Protein AF-A0A4S0IIZ8-F1 (afdb_monomer_lite)

Structure (mmCIF, N/CA/C/O backbone):
data_AF-A0A4S0IIZ8-F1
#
_entry.id   AF-A0A4S0IIZ8-F1
#
loop_
_atom_site.group_PDB
_atom_site.id
_atom_site.type_symbol
_atom_site.label_atom_id
_atom_site.label_alt_id
_atom_site.label_comp_id
_atom_site.label_asym_id
_atom_site.label_entity_id
_atom_site.label_seq_id
_atom_site.pdbx_PDB_ins_code
_atom_site.Cartn_x
_atom_site.Cartn_y
_atom_site.Cartn_z
_atom_site.occupancy
_atom_site.B_iso_or_equiv
_atom_site.auth_seq_id
_atom_site.auth_comp_id
_atom_site.auth_asym_id
_atom_site.auth_atom_id
_atom_site.pdbx_PDB_model_num
ATOM 1 N N . ALA A 1 1 ? 20.386 -19.556 -13.595 1.00 71.75 1 ALA A N 1
ATOM 2 C CA . ALA A 1 1 ? 21.368 -18.455 -13.506 1.00 71.75 1 ALA A CA 1
ATOM 3 C C . ALA A 1 1 ? 21.359 -17.930 -12.073 1.00 71.75 1 ALA A C 1
ATOM 5 O O . ALA A 1 1 ? 20.300 -18.039 -11.462 1.00 71.75 1 ALA A O 1
ATOM 6 N N . PRO A 1 2 ? 22.485 -17.436 -11.529 1.00 82.44 2 PRO A N 1
ATOM 7 C CA . PRO A 1 2 ? 22.504 -16.820 -10.199 1.00 82.44 2 PRO A CA 1
ATOM 8 C C . PRO A 1 2 ? 21.533 -15.628 -10.147 1.00 82.44 2 PRO A C 1
ATOM 10 O O . PRO A 1 2 ? 21.427 -14.881 -11.123 1.00 82.44 2 PRO A O 1
ATOM 13 N N . GLY A 1 3 ? 20.780 -15.503 -9.054 1.00 85.50 3 GLY A N 1
ATOM 14 C CA . GLY A 1 3 ? 19.719 -14.506 -8.885 1.00 85.50 3 GLY A CA 1
ATOM 15 C C . GLY A 1 3 ? 20.209 -13.178 -8.300 1.00 85.50 3 GLY A C 1
ATOM 16 O O . GLY A 1 3 ? 21.405 -12.971 -8.088 1.00 85.50 3 GLY A O 1
ATOM 17 N N . VAL A 1 4 ? 19.276 -12.267 -7.989 1.00 89.12 4 VAL A N 1
ATOM 18 C CA . VAL A 1 4 ? 19.593 -10.987 -7.317 1.00 89.12 4 VAL A CA 1
ATOM 19 C C . VAL A 1 4 ? 20.298 -11.233 -5.980 1.00 89.12 4 VAL A C 1
ATOM 21 O O . VAL A 1 4 ? 21.278 -10.558 -5.683 1.00 89.12 4 VAL A O 1
ATOM 24 N N . ALA A 1 5 ? 19.855 -12.240 -5.220 1.00 89.75 5 ALA A N 1
ATOM 25 C CA . ALA A 1 5 ? 20.460 -12.614 -3.941 1.00 89.75 5 ALA A CA 1
ATOM 26 C C . ALA A 1 5 ? 21.934 -13.042 -4.073 1.00 89.75 5 ALA A C 1
ATOM 28 O O . ALA A 1 5 ? 22.738 -12.735 -3.200 1.00 89.75 5 ALA A O 1
ATOM 29 N N . ASP A 1 6 ? 22.299 -13.697 -5.180 1.00 94.75 6 ASP A N 1
ATOM 30 C CA . ASP A 1 6 ? 23.669 -14.166 -5.424 1.00 94.75 6 ASP A C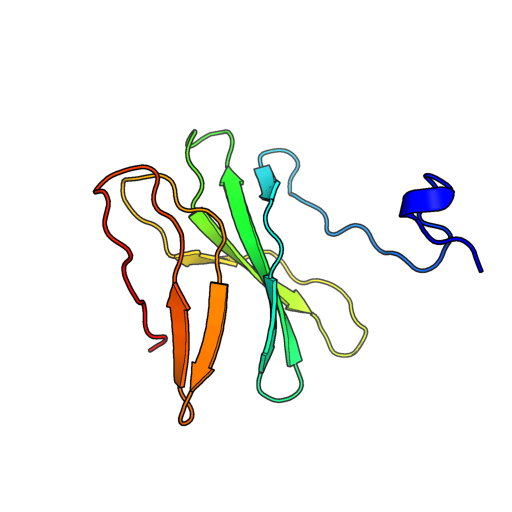A 1
ATOM 31 C C . ASP A 1 6 ? 24.572 -13.067 -6.001 1.00 94.75 6 ASP A C 1
ATOM 33 O O . ASP A 1 6 ? 25.785 -13.068 -5.801 1.00 94.75 6 ASP A O 1
ATOM 37 N N . THR A 1 7 ? 23.996 -12.148 -6.782 1.00 92.75 7 THR A N 1
ATOM 38 C CA . THR A 1 7 ? 24.761 -11.201 -7.611 1.00 92.75 7 THR A CA 1
ATOM 39 C C . THR A 1 7 ? 24.757 -9.769 -7.089 1.00 92.75 7 THR A C 1
ATOM 41 O O . THR A 1 7 ? 25.585 -8.971 -7.529 1.00 92.75 7 THR A O 1
ATOM 44 N N . GLY A 1 8 ? 23.808 -9.410 -6.218 1.00 91.19 8 GLY A N 1
ATOM 45 C CA . GLY A 1 8 ? 23.559 -8.030 -5.794 1.00 91.19 8 GLY A CA 1
ATOM 46 C C . GLY A 1 8 ? 23.118 -7.102 -6.933 1.00 91.19 8 GLY A C 1
ATOM 47 O O . GLY A 1 8 ? 23.154 -5.883 -6.785 1.00 91.19 8 GLY A O 1
ATOM 48 N N . ARG A 1 9 ? 22.745 -7.651 -8.098 1.00 88.19 9 ARG A N 1
ATOM 49 C CA . ARG A 1 9 ? 22.364 -6.885 -9.290 1.00 88.19 9 ARG A CA 1
ATOM 50 C C . ARG A 1 9 ? 20.920 -7.188 -9.651 1.00 88.19 9 ARG A C 1
ATOM 52 O O . ARG A 1 9 ? 20.586 -8.332 -9.933 1.00 88.19 9 ARG A O 1
ATOM 59 N N . LEU A 1 10 ? 20.092 -6.147 -9.716 1.00 84.88 10 LEU A N 1
ATOM 60 C CA . LEU A 1 10 ? 18.703 -6.256 -10.177 1.00 84.88 10 LEU A CA 1
ATOM 61 C C . LEU A 1 10 ? 18.615 -6.687 -11.654 1.00 84.88 10 LEU A C 1
ATOM 63 O O . LEU A 1 10 ? 17.684 -7.386 -12.040 1.00 84.88 10 LEU A O 1
ATOM 67 N N . GLY A 1 11 ? 19.603 -6.317 -12.475 1.00 86.19 11 GLY A N 1
ATOM 68 C CA . GLY A 1 11 ? 19.561 -6.523 -13.925 1.00 86.19 11 GLY A CA 1
ATOM 69 C C . GLY A 1 11 ? 18.761 -5.425 -14.632 1.00 86.19 11 GLY A C 1
ATOM 70 O O . GLY A 1 11 ? 18.703 -4.293 -14.159 1.00 86.19 11 GLY A O 1
ATOM 71 N N . THR A 1 12 ? 18.173 -5.749 -15.782 1.00 84.19 12 THR A N 1
ATOM 72 C CA . THR A 1 12 ? 17.342 -4.840 -16.595 1.00 84.19 12 THR A CA 1
ATOM 73 C C . THR A 1 12 ? 15.881 -5.289 -16.590 1.00 84.19 12 THR A C 1
ATOM 75 O O . THR A 1 12 ? 15.610 -6.458 -16.333 1.00 84.19 12 THR A O 1
ATOM 78 N N . GLY A 1 13 ? 14.949 -4.400 -16.945 1.00 84.06 13 GLY A N 1
ATOM 79 C CA . GLY A 1 13 ? 13.517 -4.732 -17.034 1.00 84.06 13 GLY A CA 1
ATOM 80 C C . GLY A 1 13 ? 12.720 -4.482 -15.751 1.00 84.06 13 GLY A C 1
ATOM 81 O O . GLY A 1 13 ? 11.573 -4.903 -15.661 1.00 84.06 13 GLY A O 1
ATOM 82 N N . TRP A 1 14 ? 13.314 -3.789 -14.778 1.00 84.00 14 TRP A N 1
ATOM 83 C CA . TRP A 1 14 ? 12.629 -3.308 -13.581 1.00 84.00 14 TRP A CA 1
ATOM 84 C C . TRP A 1 14 ? 12.292 -1.828 -13.728 1.00 84.00 14 TRP A C 1
ATOM 86 O O . TRP A 1 14 ? 13.125 -1.047 -14.193 1.00 84.00 14 TRP A O 1
ATOM 96 N N . SER A 1 15 ? 11.099 -1.453 -13.280 1.00 81.88 15 SER A N 1
ATOM 97 C CA . SER A 1 15 ? 10.676 -0.062 -13.142 1.00 81.88 15 SER A CA 1
ATOM 98 C C . SER A 1 15 ? 10.657 0.305 -11.666 1.00 81.88 15 SER A C 1
ATOM 100 O O . SER A 1 15 ? 10.211 -0.483 -10.833 1.00 81.88 15 SER A O 1
ATOM 102 N N . VAL A 1 16 ? 11.142 1.501 -11.341 1.00 84.50 16 VAL A N 1
ATOM 103 C CA . VAL A 1 16 ? 11.000 2.057 -9.993 1.00 84.50 16 VAL A CA 1
ATOM 104 C C . VAL A 1 16 ? 9.566 2.547 -9.838 1.00 84.50 16 VAL A C 1
ATOM 106 O O . VAL A 1 16 ? 9.070 3.269 -10.702 1.00 84.50 16 VAL A O 1
ATOM 109 N N . LEU A 1 17 ? 8.912 2.156 -8.747 1.00 84.69 17 LEU A N 1
ATOM 110 C CA . LEU A 1 17 ? 7.675 2.786 -8.303 1.00 84.69 17 LEU A CA 1
ATOM 111 C C . LEU A 1 17 ? 8.054 4.107 -7.614 1.00 84.69 17 LEU A C 1
ATOM 113 O O . LEU A 1 17 ? 8.703 4.043 -6.570 1.00 84.69 17 LEU A O 1
ATOM 117 N N . PRO A 1 18 ? 7.738 5.279 -8.191 1.00 83.12 18 PRO A N 1
ATOM 118 C CA . PRO A 1 18 ? 8.120 6.543 -7.584 1.00 83.12 18 PRO A CA 1
ATOM 119 C C . PRO A 1 18 ? 7.270 6.823 -6.344 1.00 83.12 18 PRO A C 1
ATOM 121 O O . PRO A 1 18 ? 6.056 6.614 -6.355 1.00 83.12 18 PRO A O 1
ATOM 124 N N . ASP A 1 19 ? 7.903 7.347 -5.305 1.00 81.81 19 ASP A N 1
ATOM 125 C CA . ASP A 1 19 ? 7.242 8.110 -4.254 1.00 81.81 19 ASP A CA 1
ATOM 126 C C . ASP A 1 19 ? 7.371 9.618 -4.558 1.00 81.81 19 ASP A C 1
ATOM 128 O O . ASP A 1 19 ? 8.143 10.036 -5.427 1.00 81.81 19 ASP A O 1
ATOM 132 N N . LEU A 1 20 ? 6.594 10.458 -3.871 1.00 78.50 20 LEU A N 1
ATOM 133 C CA . LEU A 1 20 ? 6.636 11.916 -4.053 1.00 78.50 20 LEU A CA 1
ATOM 134 C C . LEU A 1 20 ? 7.883 12.578 -3.413 1.00 78.50 20 LEU A C 1
ATOM 136 O O . LEU A 1 20 ? 8.064 13.791 -3.527 1.00 78.50 20 LEU A O 1
ATOM 140 N N . GLY A 1 21 ? 8.781 11.798 -2.799 1.00 88.56 21 GLY A N 1
ATOM 141 C CA . GLY A 1 21 ? 9.999 12.241 -2.113 1.00 88.56 21 GLY A CA 1
ATOM 142 C C . GLY A 1 21 ? 9.788 12.594 -0.637 1.00 88.56 21 GLY A C 1
ATOM 143 O O . GLY A 1 21 ? 10.750 12.815 0.100 1.00 88.56 21 GLY A O 1
ATOM 144 N N . ASP A 1 22 ? 8.535 12.667 -0.200 1.00 93.50 22 ASP A N 1
ATOM 145 C CA . ASP A 1 22 ? 8.087 12.933 1.167 1.00 93.50 22 ASP A CA 1
ATOM 146 C C . ASP A 1 22 ? 7.475 11.694 1.843 1.00 93.50 22 ASP A C 1
ATOM 148 O O . ASP A 1 22 ? 6.922 11.790 2.945 1.00 93.50 22 ASP A O 1
ATOM 152 N N . HIS A 1 23 ? 7.586 10.534 1.193 1.00 94.75 23 HIS A N 1
ATOM 153 C CA . HIS A 1 23 ? 7.111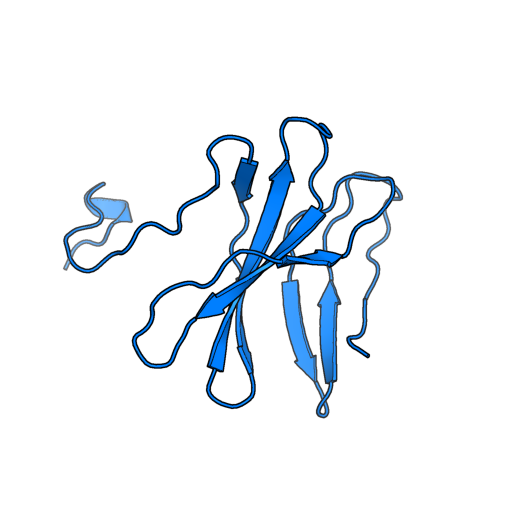 9.242 1.670 1.00 94.75 23 HIS A CA 1
ATOM 154 C C . HIS A 1 23 ? 8.232 8.197 1.564 1.00 94.75 23 HIS A C 1
ATOM 156 O O . HIS A 1 23 ? 9.206 8.371 0.838 1.00 94.75 23 HIS A O 1
ATOM 162 N N . PHE A 1 24 ? 8.073 7.060 2.237 1.00 93.81 24 PHE A N 1
ATOM 163 C CA . PHE A 1 24 ? 8.749 5.833 1.822 1.00 93.81 24 PHE A CA 1
ATOM 164 C C . PHE A 1 24 ? 7.761 4.670 1.806 1.00 93.81 24 PHE A C 1
ATOM 166 O O . PHE A 1 24 ? 6.822 4.633 2.603 1.00 93.81 24 PHE A O 1
ATOM 173 N N . TYR A 1 25 ? 7.995 3.714 0.904 1.00 96.19 25 TYR A N 1
ATOM 174 C CA . TYR A 1 25 ? 7.210 2.485 0.811 1.00 96.19 25 TYR A CA 1
ATOM 175 C C . TYR A 1 25 ? 7.984 1.289 1.349 1.00 96.19 25 TYR A C 1
ATOM 177 O O . TYR A 1 25 ? 9.167 1.110 1.051 1.00 96.19 25 TYR A O 1
ATOM 185 N N . ALA A 1 26 ? 7.287 0.450 2.104 1.00 96.31 26 ALA A N 1
ATOM 186 C CA . ALA A 1 26 ? 7.775 -0.824 2.606 1.00 96.31 26 ALA A CA 1
ATOM 187 C C . ALA A 1 26 ? 6.714 -1.920 2.416 1.00 96.31 26 ALA A C 1
ATOM 189 O O . ALA A 1 26 ? 5.592 -1.656 1.981 1.00 96.31 26 ALA A O 1
ATOM 190 N N . ASP A 1 27 ? 7.105 -3.163 2.696 1.00 96.69 27 ASP A N 1
ATOM 191 C CA . ASP A 1 27 ? 6.231 -4.339 2.704 1.00 96.69 27 ASP A CA 1
ATOM 192 C C . ASP A 1 27 ? 5.285 -4.448 1.490 1.00 96.69 27 ASP A C 1
ATOM 194 O O . ASP A 1 27 ? 4.062 -4.408 1.648 1.00 96.69 27 ASP A O 1
ATOM 198 N N . PRO A 1 28 ? 5.813 -4.573 0.256 1.00 96.06 28 PRO A N 1
ATOM 199 C CA . PRO A 1 28 ? 4.966 -4.662 -0.924 1.00 96.06 28 PRO A CA 1
ATOM 200 C C . PRO A 1 28 ? 4.203 -5.995 -0.975 1.00 96.06 28 PRO A C 1
ATOM 202 O O . PRO A 1 28 ? 4.803 -7.071 -0.978 1.00 96.06 28 PRO A O 1
ATOM 205 N N . PHE A 1 29 ? 2.879 -5.915 -1.122 1.00 97.62 29 PHE A N 1
ATOM 206 C CA . PHE A 1 29 ? 1.975 -7.043 -1.352 1.00 97.62 29 PHE A CA 1
ATOM 207 C C . PHE A 1 29 ? 1.310 -6.937 -2.731 1.00 97.62 29 PHE A C 1
ATOM 209 O O . PHE A 1 29 ? 0.339 -6.191 -2.898 1.00 97.62 29 PHE A O 1
ATOM 216 N N . PRO A 1 30 ? 1.805 -7.680 -3.738 1.00 96.06 30 PRO A N 1
ATOM 217 C CA . PRO A 1 30 ? 1.139 -7.797 -5.027 1.00 96.06 30 PRO A CA 1
ATOM 218 C C . PRO A 1 30 ? -0.235 -8.454 -4.880 1.00 96.06 30 PRO A C 1
ATOM 220 O O . PRO A 1 30 ? -0.382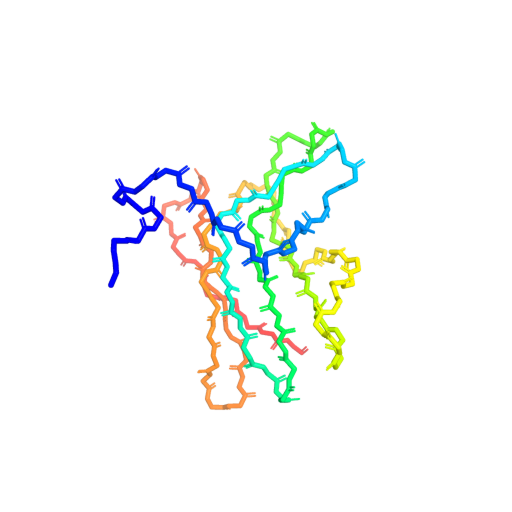 -9.470 -4.202 1.00 96.06 30 PRO A O 1
ATOM 223 N N . PHE A 1 31 ? -1.232 -7.903 -5.561 1.00 97.12 31 PHE A N 1
ATOM 224 C CA . PHE A 1 31 ? -2.600 -8.402 -5.548 1.00 97.12 31 PHE A CA 1
ATOM 225 C C . PHE A 1 31 ? -3.212 -8.296 -6.943 1.00 97.12 31 PHE A C 1
ATOM 227 O O . PHE A 1 31 ? -3.072 -7.279 -7.620 1.00 97.12 31 PHE A O 1
ATOM 234 N N . TRP A 1 32 ? -3.885 -9.354 -7.385 1.00 95.56 32 TRP A N 1
ATOM 235 C CA . TRP A 1 32 ? -4.587 -9.390 -8.666 1.00 95.56 32 TRP A CA 1
ATOM 236 C C . TRP A 1 32 ? -6.089 -9.391 -8.421 1.00 95.56 32 TRP A C 1
ATOM 238 O O . TRP A 1 32 ? -6.597 -10.230 -7.678 1.00 95.56 32 TRP A O 1
ATOM 248 N N . TRP A 1 33 ? -6.801 -8.466 -9.060 1.00 94.69 33 TRP A N 1
ATOM 249 C CA . TRP A 1 33 ? -8.247 -8.347 -8.921 1.00 94.69 33 TRP A CA 1
ATOM 250 C C . TRP A 1 33 ? -8.878 -7.887 -10.227 1.00 94.69 33 TRP A C 1
ATOM 252 O O . TRP A 1 33 ? -8.482 -6.859 -10.768 1.00 94.69 33 TRP A O 1
ATOM 262 N N . GLN A 1 34 ? -9.862 -8.645 -10.723 1.00 93.00 34 GLN A N 1
ATOM 263 C CA . GLN A 1 34 ? -10.577 -8.353 -11.976 1.00 93.00 34 GLN A CA 1
ATOM 264 C C . GLN A 1 34 ? -9.623 -8.057 -13.148 1.00 93.00 34 GLN A C 1
ATOM 266 O O . GLN A 1 34 ? -9.717 -7.015 -13.791 1.00 93.00 34 GLN A O 1
ATOM 271 N N . ASP A 1 35 ? -8.660 -8.958 -13.370 1.00 92.25 35 ASP A N 1
ATOM 272 C CA . ASP A 1 35 ? -7.635 -8.860 -14.421 1.00 92.25 35 ASP A CA 1
ATOM 273 C C . ASP A 1 35 ? -6.735 -7.617 -14.346 1.00 92.25 35 ASP A C 1
ATOM 275 O O . ASP A 1 35 ? -6.068 -7.250 -15.316 1.00 92.25 35 ASP A O 1
ATOM 279 N N . ARG A 1 36 ? -6.684 -6.974 -13.174 1.00 95.00 36 ARG A N 1
ATOM 280 C CA . ARG A 1 36 ? -5.865 -5.795 -12.926 1.00 95.00 36 ARG A CA 1
ATOM 281 C C . ARG A 1 36 ? -4.841 -6.044 -11.810 1.00 95.00 36 ARG A C 1
ATOM 283 O O . ARG A 1 36 ? -5.221 -6.532 -10.740 1.00 95.00 36 ARG A O 1
ATOM 290 N N . PRO A 1 37 ? -3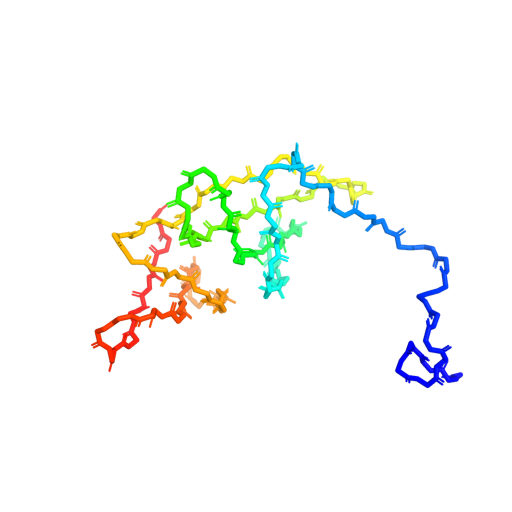.555 -5.704 -12.027 1.00 96.12 37 PRO A N 1
ATOM 291 C CA . PRO A 1 37 ? -2.545 -5.758 -10.984 1.00 96.12 37 PRO A CA 1
ATOM 292 C C . PRO A 1 37 ? -2.605 -4.543 -10.055 1.00 96.12 37 PRO A C 1
ATOM 294 O O . PRO A 1 37 ? -2.783 -3.399 -10.484 1.00 96.12 37 PRO A O 1
ATOM 297 N N . PHE A 1 38 ? -2.368 -4.817 -8.779 1.00 97.00 38 PHE A N 1
ATOM 298 C CA . PHE A 1 38 ? -2.214 -3.852 -7.702 1.00 97.00 38 PHE A CA 1
ATOM 299 C C . PHE A 1 38 ? -1.006 -4.233 -6.844 1.00 97.00 38 PHE A C 1
ATOM 301 O O . PHE A 1 38 ? -0.631 -5.404 -6.764 1.00 97.00 38 PHE A O 1
ATOM 308 N N . VAL A 1 39 ? -0.426 -3.254 -6.158 1.00 97.31 39 VAL A N 1
ATOM 309 C CA . VAL A 1 39 ? 0.520 -3.476 -5.062 1.00 97.31 39 VAL A CA 1
ATOM 310 C C . VAL A 1 39 ? 0.050 -2.659 -3.868 1.00 97.31 39 VAL A C 1
ATOM 312 O O . VAL A 1 39 ? -0.106 -1.444 -3.968 1.00 97.31 39 VAL A O 1
ATOM 315 N N . PHE A 1 40 ? -0.192 -3.330 -2.749 1.00 98.12 40 PHE A N 1
ATOM 316 C CA . PHE A 1 40 ? -0.399 -2.682 -1.459 1.00 98.12 40 PHE A CA 1
ATOM 317 C C . PHE A 1 40 ? 0.953 -2.473 -0.788 1.00 98.12 40 PHE A C 1
ATOM 319 O O . PHE A 1 40 ? 1.836 -3.316 -0.925 1.00 98.12 40 PHE A O 1
ATOM 326 N N . VAL A 1 41 ? 1.114 -1.359 -0.086 1.00 97.56 41 VAL A N 1
ATOM 327 C CA . VAL A 1 41 ? 2.359 -1.003 0.599 1.00 97.56 41 VAL A CA 1
ATOM 328 C C . VAL A 1 41 ? 2.061 -0.463 1.989 1.00 97.56 41 VAL A C 1
ATOM 330 O O . VAL A 1 41 ? 1.030 0.181 2.212 1.00 97.56 41 VAL A O 1
ATOM 333 N N . GLU A 1 42 ? 2.989 -0.704 2.907 1.00 97.75 42 GLU A N 1
ATOM 334 C CA . GLU A 1 42 ? 3.181 0.191 4.038 1.00 97.75 42 GLU A CA 1
ATOM 335 C C . GLU A 1 42 ? 3.676 1.529 3.484 1.00 97.75 42 GLU A C 1
ATOM 337 O O . GLU A 1 42 ? 4.730 1.602 2.854 1.00 97.75 42 GLU A O 1
ATOM 342 N N . ASP A 1 43 ? 2.889 2.576 3.685 1.00 97.00 43 ASP A N 1
ATOM 343 C CA . ASP A 1 43 ? 3.162 3.924 3.213 1.00 97.00 43 ASP A CA 1
ATOM 344 C C . ASP A 1 43 ? 3.434 4.821 4.412 1.00 97.00 43 ASP A C 1
ATOM 346 O O . ASP A 1 43 ? 2.550 5.000 5.248 1.00 97.00 43 ASP A O 1
ATOM 350 N N . TYR A 1 44 ? 4.647 5.365 4.517 1.00 96.81 44 TYR A N 1
ATOM 351 C CA . TYR A 1 44 ? 5.049 6.248 5.607 1.00 96.81 44 TYR A CA 1
ATOM 352 C C . TYR A 1 44 ? 5.217 7.691 5.111 1.00 96.81 44 TYR A C 1
ATOM 354 O O . TYR A 1 44 ? 6.290 8.051 4.623 1.00 96.81 44 TYR A O 1
ATOM 362 N N . PRO A 1 45 ? 4.203 8.559 5.279 1.00 95.12 45 PRO A N 1
ATOM 363 C CA . PRO A 1 45 ? 4.333 9.987 5.022 1.00 95.12 45 PRO A CA 1
ATOM 364 C C . PRO A 1 45 ? 5.204 10.637 6.102 1.00 95.12 45 PRO A C 1
ATOM 366 O O . PRO A 1 45 ? 4.866 10.621 7.294 1.00 95.12 45 PRO A O 1
ATOM 369 N N . HIS A 1 46 ? 6.307 11.272 5.704 1.00 94.50 46 HIS A N 1
ATOM 370 C CA . HIS A 1 46 ? 7.287 11.841 6.638 1.00 94.50 46 HIS A CA 1
ATOM 371 C C . HIS A 1 46 ? 6.680 12.938 7.524 1.00 94.50 46 HIS A C 1
ATOM 373 O O . HIS A 1 46 ? 7.061 13.090 8.683 1.00 94.50 46 HIS A O 1
ATOM 379 N N . ALA A 1 47 ? 5.706 13.683 6.993 1.00 94.00 47 ALA A N 1
ATOM 380 C CA . ALA A 1 47 ? 5.020 14.754 7.712 1.00 94.00 47 ALA A CA 1
ATOM 381 C C . ALA A 1 47 ? 4.136 14.251 8.869 1.00 94.00 47 ALA A C 1
ATOM 383 O O . ALA A 1 47 ? 3.924 14.982 9.835 1.00 94.00 47 ALA A O 1
ATOM 384 N N . ILE A 1 48 ? 3.613 13.023 8.773 1.00 91.94 48 ILE A N 1
ATOM 385 C CA . ILE A 1 48 ? 2.701 12.437 9.769 1.00 91.94 48 ILE A CA 1
ATOM 386 C C . ILE A 1 48 ? 3.483 11.620 10.805 1.00 91.94 48 ILE A C 1
ATOM 388 O O . ILE A 1 48 ? 3.090 11.549 11.969 1.00 91.94 48 ILE A O 1
ATOM 392 N N . GLY A 1 49 ? 4.605 11.017 10.400 1.00 94.50 49 GLY A N 1
ATOM 393 C CA . GLY A 1 49 ? 5.471 10.251 11.298 1.00 94.50 49 GLY A CA 1
ATOM 394 C C . GLY A 1 49 ? 4.924 8.865 11.665 1.00 94.50 49 GLY A C 1
ATOM 395 O O . GLY A 1 49 ? 5.296 8.309 12.701 1.00 94.50 49 GLY A O 1
ATOM 396 N N . LYS A 1 50 ? 4.025 8.311 10.843 1.00 95.50 50 LYS A N 1
ATOM 397 C CA . LYS A 1 50 ? 3.331 7.037 11.071 1.00 95.50 50 LYS A CA 1
ATOM 398 C C . LYS A 1 50 ? 2.889 6.440 9.740 1.00 95.50 50 LYS A C 1
ATOM 400 O O . LYS A 1 50 ? 2.340 7.173 8.921 1.00 95.50 50 LYS A O 1
ATOM 405 N N . ALA A 1 51 ? 3.025 5.125 9.568 1.00 96.69 51 ALA A N 1
ATOM 406 C CA . ALA A 1 51 ? 2.554 4.490 8.345 1.00 96.69 51 ALA A CA 1
ATOM 407 C C . ALA A 1 51 ? 1.028 4.297 8.289 1.00 96.69 51 ALA A C 1
ATOM 409 O O . ALA A 1 51 ? 0.340 4.129 9.311 1.00 96.69 51 ALA A O 1
ATOM 410 N N . VAL A 1 52 ? 0.526 4.326 7.060 1.00 97.19 52 VAL A N 1
ATOM 411 C CA . VAL A 1 52 ? -0.819 3.966 6.602 1.00 97.19 52 VAL A CA 1
ATOM 412 C C . VAL A 1 52 ? -0.692 2.860 5.553 1.00 97.19 52 VAL A C 1
ATOM 414 O O . VAL A 1 52 ? 0.413 2.545 5.115 1.00 97.19 52 VAL A O 1
ATOM 417 N N . ILE A 1 53 ? -1.805 2.259 5.134 1.00 97.88 53 ILE A N 1
ATOM 418 C CA . ILE A 1 53 ? -1.782 1.338 3.994 1.00 97.88 53 ILE A CA 1
ATOM 419 C C . ILE A 1 53 ? -2.263 2.071 2.751 1.00 97.88 53 ILE A C 1
ATOM 421 O O . ILE A 1 53 ? -3.396 2.566 2.710 1.00 97.88 53 ILE A O 1
ATOM 425 N N . SER A 1 54 ? -1.420 2.074 1.723 1.00 97.31 54 SER A N 1
ATOM 426 C CA . SER A 1 54 ? -1.742 2.595 0.397 1.00 97.31 54 SER A CA 1
ATOM 427 C C . SER A 1 54 ? -1.756 1.478 -0.640 1.00 97.31 54 SER A C 1
ATOM 429 O O . SER A 1 54 ? -1.154 0.421 -0.459 1.00 97.31 54 SER A O 1
ATOM 431 N N . VAL A 1 55 ? -2.463 1.710 -1.744 1.00 97.56 55 VAL A N 1
ATOM 432 C CA . VAL A 1 55 ? -2.464 0.835 -2.919 1.00 97.56 55 VAL A CA 1
ATOM 433 C C . VAL A 1 55 ? -2.012 1.609 -4.146 1.00 97.56 55 VAL A C 1
ATOM 435 O O . VAL A 1 55 ? -2.439 2.743 -4.365 1.00 97.56 55 VAL A O 1
ATOM 438 N N . VAL A 1 56 ? -1.193 0.966 -4.967 1.00 96.62 56 VAL A N 1
ATOM 439 C CA . VAL A 1 56 ? -0.855 1.406 -6.317 1.00 96.62 56 VAL A CA 1
ATOM 440 C C . VAL A 1 56 ? -1.497 0.446 -7.303 1.00 96.62 56 VAL A C 1
ATOM 442 O O . VAL A 1 56 ? -1.238 -0.758 -7.269 1.00 96.62 56 VAL A O 1
ATOM 445 N N . ALA A 1 57 ? -2.350 0.973 -8.172 1.00 96.44 57 ALA A N 1
ATOM 446 C CA . ALA A 1 57 ? -2.867 0.229 -9.308 1.00 96.44 57 ALA A CA 1
ATOM 447 C C . ALA A 1 57 ? -1.934 0.399 -10.507 1.00 96.44 57 ALA A C 1
ATOM 449 O O . ALA A 1 57 ? -1.236 1.404 -10.624 1.00 96.44 57 ALA A O 1
ATOM 450 N N . PHE A 1 58 ? -1.957 -0.568 -11.414 1.00 95.06 58 PHE A N 1
ATOM 451 C CA . PHE A 1 58 ? -1.236 -0.481 -12.677 1.00 95.06 58 PHE A CA 1
ATOM 452 C C . PHE A 1 58 ? -2.239 -0.440 -13.827 1.00 95.06 58 PHE A C 1
ATOM 454 O O . PHE A 1 58 ? -3.346 -0.991 -13.728 1.00 95.06 58 PHE A O 1
ATOM 461 N N . ASP A 1 59 ? -1.880 0.250 -14.902 1.00 91.69 59 ASP A N 1
ATOM 462 C CA . ASP A 1 59 ? -2.635 0.202 -16.150 1.00 91.69 59 ASP A CA 1
ATOM 463 C C . ASP A 1 59 ? -2.336 -1.086 -16.946 1.00 91.69 59 ASP A C 1
ATOM 465 O O . ASP A 1 59 ? -1.530 -1.932 -16.547 1.00 91.69 59 ASP A O 1
ATOM 469 N N . SER A 1 60 ? -2.983 -1.246 -18.104 1.00 89.56 60 SER A N 1
ATOM 470 C CA . SER A 1 60 ? -2.783 -2.407 -18.985 1.00 89.56 60 SER A CA 1
ATOM 471 C C . SER A 1 60 ? -1.367 -2.523 -19.566 1.00 89.56 60 SER A C 1
ATOM 473 O O . SER A 1 60 ? -1.013 -3.573 -20.097 1.00 89.56 60 SER A O 1
ATOM 475 N N . SER A 1 61 ? -0.575 -1.453 -19.504 1.00 89.62 61 SER A N 1
ATOM 476 C CA . SER A 1 61 ? 0.812 -1.395 -19.972 1.00 89.62 61 SER A CA 1
ATOM 477 C C . SER A 1 61 ? 1.816 -1.612 -18.831 1.00 89.62 61 SER A C 1
ATOM 479 O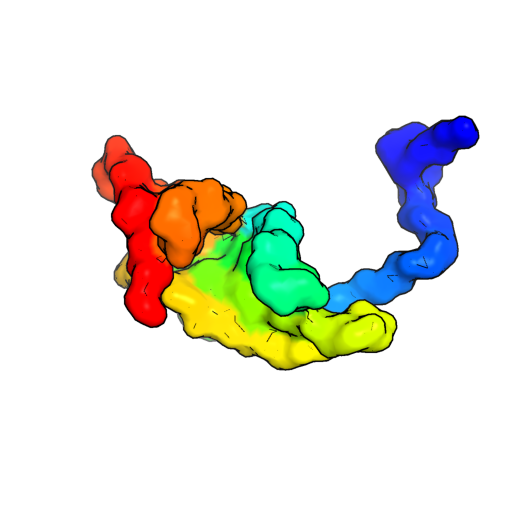 O . SER A 1 61 ? 3.022 -1.590 -19.071 1.00 89.62 61 SER A O 1
ATOM 481 N N . GLY A 1 62 ? 1.341 -1.825 -17.598 1.00 87.94 62 GLY A N 1
ATOM 482 C CA . GLY A 1 62 ? 2.180 -1.991 -16.412 1.00 87.94 62 GLY A CA 1
ATOM 483 C C . GLY A 1 62 ? 2.741 -0.678 -15.863 1.00 87.94 62 GLY A C 1
ATOM 484 O O . GLY A 1 62 ? 3.708 -0.707 -15.101 1.00 87.94 62 GLY A O 1
ATOM 485 N N . VAL A 1 63 ? 2.169 0.469 -16.236 1.00 90.69 63 VAL A N 1
ATOM 486 C CA . VAL A 1 63 ? 2.548 1.774 -15.682 1.00 90.69 63 VAL A CA 1
ATOM 487 C C . VAL A 1 63 ? 1.833 1.965 -14.339 1.00 90.69 63 VAL A C 1
ATOM 489 O O . VAL A 1 63 ? 0.614 1.777 -14.282 1.00 90.69 63 VAL A O 1
ATOM 492 N N . PRO A 1 64 ? 2.553 2.312 -13.253 1.00 93.50 64 PRO A N 1
ATOM 493 C CA . PRO A 1 64 ? 1.929 2.578 -11.963 1.00 93.50 64 PRO A CA 1
ATOM 494 C C . PRO A 1 64 ? 1.127 3.885 -11.989 1.00 93.50 64 PRO A C 1
ATOM 496 O O . PRO A 1 64 ? 1.573 4.898 -12.528 1.00 93.50 64 PRO A O 1
ATOM 499 N N . GLU A 1 65 ? -0.044 3.863 -11.364 1.00 93.62 65 GLU A N 1
ATOM 500 C CA . GLU A 1 65 ? -0.836 5.051 -11.048 1.00 93.62 65 GLU A CA 1
ATOM 501 C C . GLU A 1 65 ? -0.395 5.675 -9.716 1.00 93.62 65 GLU A C 1
ATOM 503 O O . GLU A 1 65 ? 0.439 5.130 -8.992 1.00 93.62 65 GLU A O 1
ATOM 508 N N . ASN A 1 66 ? -0.979 6.823 -9.363 1.00 91.44 66 ASN A N 1
ATOM 509 C CA . ASN A 1 66 ? -0.696 7.454 -8.079 1.00 91.44 66 ASN A CA 1
ATOM 510 C C . ASN A 1 66 ? -1.152 6.555 -6.910 1.00 91.44 66 ASN A C 1
ATOM 512 O O . ASN A 1 66 ? -2.289 6.067 -6.929 1.00 91.44 66 ASN A O 1
ATOM 516 N N . PRO A 1 67 ? -0.312 6.382 -5.874 1.00 93.31 67 PRO A N 1
ATOM 517 C CA . PRO A 1 67 ? -0.700 5.699 -4.650 1.00 93.31 67 PRO A CA 1
ATOM 518 C C . PRO A 1 67 ? -1.933 6.337 -4.012 1.00 93.31 67 PRO A C 1
ATOM 520 O O . PRO A 1 67 ? -2.084 7.560 -3.974 1.00 93.31 67 PRO A O 1
ATOM 523 N N . ARG A 1 68 ? -2.814 5.494 -3.474 1.00 95.06 68 ARG A N 1
ATOM 524 C CA . ARG A 1 68 ? -4.016 5.916 -2.752 1.00 95.06 68 ARG A CA 1
ATOM 525 C C . ARG A 1 68 ? -4.072 5.247 -1.388 1.00 95.06 68 ARG A C 1
ATOM 527 O O . ARG A 1 68 ? -4.087 4.019 -1.326 1.00 95.06 68 ARG A O 1
ATOM 534 N N . VAL A 1 69 ? -4.219 6.042 -0.330 1.00 96.19 69 VAL A N 1
ATOM 535 C CA . VAL A 1 69 ? -4.482 5.540 1.026 1.00 96.19 69 VAL A CA 1
ATOM 536 C C . VAL A 1 69 ? -5.813 4.787 1.041 1.00 96.19 69 VAL A C 1
ATOM 538 O O . VAL A 1 69 ? -6.846 5.316 0.625 1.00 96.19 69 VAL A O 1
ATOM 541 N N . VAL A 1 70 ? -5.788 3.537 1.499 1.00 97.44 70 VAL A N 1
ATOM 542 C CA . VAL A 1 70 ? -6.964 2.653 1.598 1.00 97.44 70 VAL A CA 1
ATOM 543 C C . VAL A 1 70 ? -7.307 2.284 3.033 1.00 97.44 70 VAL A C 1
ATOM 545 O O . VAL A 1 70 ? -8.449 1.915 3.301 1.00 97.44 70 VAL A O 1
ATOM 548 N N . LEU A 1 71 ? -6.348 2.393 3.953 1.00 96.88 71 LEU A N 1
ATOM 549 C CA . LEU A 1 71 ? -6.583 2.168 5.371 1.00 96.88 71 LEU A CA 1
ATOM 550 C C . LEU A 1 71 ? -5.675 3.063 6.214 1.00 96.88 71 LEU A C 1
ATOM 552 O O . LEU A 1 71 ? -4.450 3.013 6.111 1.00 96.88 71 LEU A O 1
ATOM 556 N N . GLU A 1 72 ? -6.298 3.841 7.092 1.00 95.88 72 GLU A N 1
ATOM 557 C CA . GLU A 1 72 ? -5.630 4.688 8.070 1.00 95.88 72 GLU A CA 1
ATOM 558 C C . GLU A 1 72 ? -6.264 4.481 9.447 1.00 95.88 72 GLU A C 1
ATOM 560 O O . GLU A 1 72 ? -7.481 4.399 9.599 1.00 95.88 72 GLU A O 1
ATOM 565 N N . GLU A 1 73 ? -5.410 4.400 10.460 1.00 94.12 73 GLU A N 1
ATOM 566 C CA . GLU A 1 73 ? -5.771 4.262 11.867 1.00 94.12 73 GLU A CA 1
ATOM 567 C C . GLU A 1 73 ? -4.939 5.249 12.694 1.00 94.12 73 GLU A C 1
ATOM 569 O O . GLU A 1 73 ? -3.907 5.744 12.240 1.00 94.12 73 GLU A O 1
ATOM 574 N N . ALA A 1 74 ? -5.318 5.489 13.952 1.00 93.38 74 ALA A N 1
ATOM 575 C CA . ALA A 1 74 ? -4.563 6.374 14.851 1.00 93.38 74 ALA A CA 1
ATOM 576 C C . ALA A 1 74 ? -3.148 5.856 15.216 1.00 93.38 74 ALA A C 1
ATOM 578 O O . ALA A 1 74 ? -2.374 6.566 15.853 1.00 93.38 74 ALA A O 1
ATOM 579 N N . HIS A 1 75 ? -2.810 4.621 14.838 1.00 92.75 75 HIS A N 1
ATOM 580 C CA . HIS A 1 75 ? -1.525 3.956 15.077 1.00 92.75 75 HIS A CA 1
ATOM 581 C C . HIS A 1 75 ? -0.898 3.471 13.761 1.00 92.75 75 HIS A C 1
ATOM 583 O O . HIS A 1 75 ? -1.526 3.533 12.702 1.00 92.75 75 HIS A O 1
ATOM 589 N N . HIS A 1 76 ? 0.377 3.084 13.824 1.00 95.50 76 HIS A N 1
ATOM 590 C CA . HIS A 1 76 ? 1.156 2.621 12.673 1.00 95.50 76 HIS A CA 1
ATOM 591 C C . HIS A 1 76 ? 0.620 1.279 12.185 1.00 95.50 76 HIS A C 1
ATOM 593 O O . HIS A 1 76 ? 0.399 0.383 13.006 1.00 95.50 76 HIS A O 1
ATOM 599 N N . LEU A 1 77 ? 0.426 1.170 10.872 1.00 96.31 77 LEU A N 1
ATOM 600 C CA . LEU A 1 77 ? 0.030 -0.056 10.186 1.00 96.31 77 LEU A CA 1
ATOM 601 C C . LEU A 1 77 ? 1.149 -0.492 9.241 1.00 96.31 77 LEU A C 1
ATOM 603 O O . LEU A 1 77 ? 1.679 0.347 8.523 1.00 96.31 77 LEU A O 1
ATOM 607 N N . SER A 1 78 ? 1.484 -1.776 9.238 1.00 95.94 78 SER A N 1
ATOM 608 C CA . SER A 1 78 ? 2.533 -2.368 8.395 1.00 95.94 78 SER A CA 1
ATOM 609 C C . SER A 1 78 ? 2.082 -3.722 7.847 1.00 95.94 78 SER A C 1
ATOM 611 O O . SER A 1 78 ? 1.000 -4.208 8.194 1.00 95.94 78 SER A O 1
ATOM 613 N N . TYR A 1 79 ? 2.894 -4.329 6.978 1.00 96.44 79 TYR A N 1
ATOM 614 C CA . TYR A 1 79 ? 2.687 -5.687 6.472 1.00 96.44 79 TYR A CA 1
ATOM 615 C C . TYR A 1 79 ? 1.251 -5.971 5.959 1.00 96.44 79 TYR A C 1
ATOM 617 O O . TYR A 1 79 ? 0.538 -6.802 6.530 1.00 96.44 79 TYR A O 1
ATOM 625 N N . PRO A 1 80 ? 0.772 -5.269 4.907 1.00 97.12 80 PRO A N 1
ATOM 626 C CA . PRO A 1 80 ? -0.631 -5.283 4.482 1.00 97.12 80 PRO A CA 1
ATOM 627 C C . PRO A 1 80 ? -1.027 -6.571 3.747 1.00 97.12 80 PRO A C 1
ATOM 629 O O . PRO A 1 80 ? -1.325 -6.562 2.551 1.00 97.12 80 PRO A O 1
ATOM 632 N N . GLN A 1 81 ? -1.077 -7.694 4.462 1.00 97.19 81 GLN A N 1
ATOM 633 C CA . GLN A 1 81 ? -1.495 -8.964 3.884 1.00 97.19 81 GLN A CA 1
ATOM 634 C C . GLN A 1 81 ? -2.928 -8.853 3.355 1.00 97.19 81 GLN A C 1
ATOM 636 O O . GLN A 1 81 ? -3.878 -8.690 4.121 1.00 97.19 81 GLN A O 1
ATOM 641 N N . VAL A 1 82 ? -3.073 -8.964 2.037 1.00 98.06 82 VAL A N 1
ATOM 642 C CA . VAL A 1 82 ? -4.337 -8.830 1.309 1.00 98.06 82 VAL A CA 1
ATOM 643 C C . VAL A 1 82 ? -4.641 -10.113 0.546 1.00 98.06 82 VAL A C 1
ATOM 645 O O . VAL A 1 82 ? -3.750 -10.733 -0.035 1.00 98.06 82 VAL A O 1
ATOM 648 N N . PHE A 1 83 ? -5.903 -10.535 0.559 1.00 96.94 83 PHE A N 1
ATOM 649 C CA . PHE A 1 83 ? -6.352 -11.720 -0.163 1.00 96.94 83 PHE A CA 1
ATOM 650 C C . PHE A 1 83 ? -7.836 -11.641 -0.515 1.00 96.94 83 PHE A C 1
ATOM 652 O O . PHE A 1 83 ? -8.608 -10.876 0.061 1.00 96.94 83 PHE A O 1
ATOM 659 N N . GLU A 1 84 ? -8.232 -12.465 -1.476 1.00 97.19 84 GLU A N 1
ATOM 660 C CA . GLU A 1 84 ? -9.614 -12.642 -1.899 1.00 97.19 84 GLU A CA 1
ATOM 661 C C . GLU A 1 84 ? -10.189 -13.907 -1.257 1.00 97.19 84 GLU A C 1
ATOM 663 O O . GLU A 1 84 ? -9.518 -14.940 -1.178 1.00 97.19 84 GLU A O 1
ATOM 668 N N . ARG A 1 85 ? -11.429 -13.822 -0.773 1.00 96.19 85 ARG A N 1
ATOM 669 C CA . ARG A 1 85 ? -12.193 -14.982 -0.324 1.00 96.19 85 ARG A CA 1
ATOM 670 C C . ARG A 1 85 ? -13.686 -14.753 -0.536 1.00 96.19 85 ARG A C 1
ATOM 672 O O . ARG A 1 85 ? -14.262 -13.850 0.068 1.00 96.19 85 ARG A O 1
ATOM 679 N N . ASP A 1 86 ? -14.302 -15.643 -1.312 1.00 95.56 86 ASP A N 1
ATOM 680 C CA . ASP A 1 86 ? -15.748 -15.694 -1.576 1.00 95.56 86 ASP A CA 1
ATOM 681 C C . ASP A 1 86 ? -16.303 -14.404 -2.222 1.00 95.56 86 ASP A C 1
ATOM 683 O O . ASP A 1 86 ? -17.374 -13.912 -1.872 1.00 95.56 86 ASP A O 1
ATOM 687 N N . GLY A 1 87 ? -15.559 -13.850 -3.181 1.00 94.25 87 GLY A N 1
ATOM 688 C CA . GLY A 1 87 ? -15.872 -12.618 -3.904 1.00 94.25 87 GLY A CA 1
ATOM 689 C C . GLY A 1 87 ? -15.548 -11.340 -3.130 1.00 94.25 87 GLY A C 1
ATOM 690 O O . GLY A 1 87 ? -15.942 -10.255 -3.556 1.00 94.25 87 GLY A O 1
ATOM 691 N N . VAL A 1 88 ? -14.861 -11.452 -1.991 1.00 96.31 88 VAL A N 1
ATOM 692 C CA . VAL A 1 88 ? -14.613 -10.345 -1.064 1.00 96.31 88 VAL A CA 1
ATOM 693 C C . VAL A 1 88 ? -13.120 -10.178 -0.827 1.00 96.31 88 VAL A C 1
ATOM 695 O O . VAL A 1 88 ? -12.399 -11.150 -0.608 1.00 96.31 88 VAL A O 1
ATOM 698 N N . ILE A 1 89 ? -12.661 -8.927 -0.827 1.00 97.62 89 ILE A N 1
ATOM 699 C CA . ILE A 1 89 ? -11.277 -8.582 -0.499 1.00 97.62 89 ILE A CA 1
ATOM 700 C C . ILE A 1 89 ? -11.156 -8.391 1.012 1.00 97.62 89 ILE A C 1
ATOM 702 O O . ILE A 1 89 ? -11.927 -7.644 1.627 1.00 97.62 89 ILE A O 1
ATOM 706 N N . TRP A 1 90 ? -10.155 -9.042 1.588 1.00 98.00 90 TRP A N 1
ATOM 707 C CA . TRP A 1 90 ? -9.815 -8.984 3.000 1.00 98.00 90 TRP A CA 1
ATOM 708 C C . TRP A 1 90 ? -8.388 -8.478 3.184 1.00 98.00 90 TRP A C 1
ATOM 710 O O . TRP A 1 90 ? -7.523 -8.739 2.349 1.00 98.00 90 TRP A O 1
ATOM 720 N N . MET A 1 91 ? -8.140 -7.775 4.288 1.00 97.94 91 MET A N 1
ATOM 721 C CA . MET A 1 91 ? -6.809 -7.294 4.654 1.00 97.94 91 MET A CA 1
ATOM 722 C C . MET A 1 91 ? -6.532 -7.511 6.141 1.00 97.94 91 MET A C 1
ATOM 724 O O . MET A 1 91 ? -7.385 -7.235 6.984 1.00 97.94 91 MET A O 1
ATOM 728 N N . LEU A 1 92 ? -5.332 -7.987 6.458 1.00 96.81 92 LEU A N 1
ATOM 729 C CA . LEU A 1 92 ? -4.851 -8.255 7.809 1.00 96.81 92 LEU A CA 1
ATOM 730 C C . LEU A 1 92 ? -3.502 -7.543 8.017 1.00 96.81 92 LEU A C 1
ATOM 732 O O . LEU A 1 92 ? -2.463 -8.183 7.871 1.00 96.81 92 LEU A O 1
ATOM 736 N N . PRO A 1 93 ? -3.494 -6.228 8.304 1.00 96.00 93 PRO A N 1
ATOM 737 C CA . PRO A 1 93 ? -2.257 -5.512 8.583 1.00 96.00 93 PRO A CA 1
ATOM 738 C C . PRO A 1 93 ? -1.748 -5.834 9.993 1.00 96.00 93 PRO A C 1
ATOM 740 O O . PRO A 1 93 ? -2.523 -6.138 10.910 1.00 96.00 93 PRO A O 1
ATOM 743 N N . GLU A 1 94 ? -0.443 -5.692 10.185 1.00 95.06 94 GLU A N 1
ATOM 744 C CA . GLU A 1 94 ? 0.138 -5.572 11.516 1.00 95.06 94 GLU A CA 1
ATOM 745 C C . GLU A 1 94 ? -0.092 -4.161 12.070 1.00 95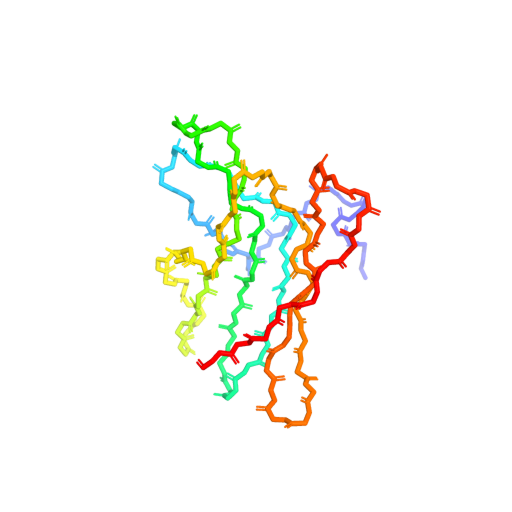.06 94 GLU A C 1
ATOM 747 O O . GLU A 1 94 ? -0.171 -3.177 11.334 1.00 95.06 94 GLU A O 1
ATOM 752 N N . ALA A 1 95 ? -0.219 -4.063 13.393 1.00 89.81 95 ALA A N 1
ATOM 753 C CA . ALA A 1 95 ? -0.418 -2.808 14.102 1.00 89.81 95 ALA A CA 1
ATOM 754 C C . ALA A 1 95 ? 0.653 -2.657 15.184 1.00 89.81 95 ALA A C 1
ATOM 756 O O . ALA A 1 95 ? 0.855 -3.567 15.990 1.00 89.81 95 ALA A O 1
ATOM 757 N N . SER A 1 96 ? 1.286 -1.482 15.275 1.00 82.75 96 SER A N 1
ATOM 758 C CA . SER A 1 96 ? 2.318 -1.229 16.298 1.00 82.75 96 SER A CA 1
ATOM 759 C C . SER A 1 96 ? 1.783 -1.220 17.733 1.00 82.75 96 SER A C 1
ATOM 761 O O . SER A 1 96 ? 2.550 -1.239 18.696 1.00 82.75 96 SER A O 1
ATOM 763 N N . THR A 1 97 ? 0.458 -1.179 17.898 1.00 77.50 97 THR A N 1
ATOM 764 C CA . THR A 1 97 ? -0.208 -1.124 19.198 1.00 77.50 97 THR A CA 1
ATOM 765 C C . THR A 1 97 ? -1.391 -2.087 19.257 1.00 77.50 97 THR A C 1
ATOM 767 O O . THR A 1 97 ? -1.983 -2.449 18.245 1.00 77.50 97 THR A O 1
ATOM 770 N N . GLY A 1 98 ? -1.763 -2.501 20.470 1.00 72.31 98 GLY A N 1
ATOM 771 C CA . GLY A 1 98 ? -3.005 -3.239 20.720 1.00 72.31 98 GLY A CA 1
ATOM 772 C C . GLY A 1 98 ? -2.883 -4.763 20.773 1.00 72.31 98 GLY A C 1
ATOM 773 O O . GLY A 1 98 ? -3.827 -5.395 21.243 1.00 72.31 98 GLY A O 1
ATOM 774 N N . GLY A 1 99 ? -1.752 -5.353 20.361 1.00 78.69 99 GLY A N 1
ATOM 775 C CA . GLY A 1 99 ? -1.460 -6.789 20.532 1.00 78.69 99 GLY A CA 1
ATOM 776 C C . GLY A 1 99 ? -2.523 -7.726 19.942 1.00 78.69 99 GLY A C 1
ATOM 777 O O . GLY A 1 99 ? -2.701 -8.848 20.415 1.00 78.69 99 GLY A O 1
ATOM 778 N N . ARG A 1 100 ? -3.289 -7.238 18.963 1.00 84.44 100 ARG A N 1
ATOM 779 C CA . ARG A 1 100 ? -4.418 -7.920 18.334 1.00 84.44 100 ARG A CA 1
ATOM 780 C C . ARG A 1 100 ? -4.332 -7.701 16.836 1.00 84.44 100 ARG A C 1
ATOM 782 O O . ARG A 1 100 ? -4.110 -6.578 16.397 1.00 84.44 100 ARG A O 1
ATOM 789 N N . LEU A 1 101 ? -4.583 -8.759 16.078 1.00 87.19 101 LEU A N 1
ATOM 790 C CA . LEU A 1 101 ? -4.764 -8.671 14.636 1.00 87.19 101 LEU A CA 1
ATOM 791 C C . LEU A 1 101 ? -6.222 -8.319 14.330 1.00 87.19 101 LEU A C 1
ATOM 793 O O . LEU A 1 101 ? -7.145 -8.894 14.916 1.00 87.19 101 LEU A O 1
ATOM 797 N N . LYS A 1 102 ? -6.427 -7.360 13.426 1.00 93.31 102 LYS A N 1
ATOM 798 C CA . LYS A 1 102 ? -7.748 -6.945 12.948 1.00 93.31 102 LYS A CA 1
ATOM 799 C C . LYS A 1 102 ? -7.890 -7.329 11.484 1.00 93.31 102 LYS A C 1
ATOM 801 O O . LYS A 1 102 ? -7.057 -6.953 10.669 1.00 93.31 102 LYS A O 1
ATOM 806 N N . LEU A 1 103 ? -8.964 -8.042 11.162 1.00 95.62 103 LEU A N 1
ATOM 807 C CA . LEU A 1 103 ? -9.312 -8.363 9.785 1.00 95.62 103 LEU A CA 1
ATOM 808 C C . LEU A 1 103 ? -10.263 -7.295 9.237 1.00 95.62 103 LEU A C 1
ATOM 810 O O . LEU A 1 103 ? -11.353 -7.091 9.775 1.00 95.62 103 LEU A O 1
ATOM 814 N N . TYR A 1 104 ? -9.850 -6.634 8.163 1.00 96.88 104 TYR A N 1
ATOM 815 C CA . TYR A 1 104 ? -10.620 -5.629 7.440 1.00 96.88 104 TYR A CA 1
ATOM 816 C C . TYR A 1 104 ? -11.260 -6.250 6.201 1.00 96.88 104 TYR A C 1
ATOM 818 O O . TYR A 1 104 ? -10.683 -7.135 5.571 1.00 96.88 104 TYR A O 1
ATOM 826 N N . ARG A 1 105 ? -12.451 -5.767 5.845 1.00 97.19 105 ARG A N 1
ATOM 827 C CA . ARG A 1 105 ? -13.204 -6.183 4.658 1.00 97.19 105 ARG A CA 1
ATOM 828 C C . ARG A 1 105 ? -13.399 -4.982 3.744 1.00 97.19 105 ARG A C 1
ATOM 830 O O . ARG A 1 105 ? -13.857 -3.949 4.227 1.00 97.19 105 ARG A O 1
ATOM 837 N N . ALA A 1 106 ? -13.109 -5.122 2.454 1.00 93.12 106 ALA A N 1
ATOM 838 C CA . ALA A 1 106 ? -13.457 -4.093 1.477 1.00 93.12 106 ALA A CA 1
ATOM 839 C C . ALA A 1 106 ? -14.988 -3.973 1.339 1.00 93.12 106 ALA A C 1
ATOM 841 O O . ALA A 1 106 ? -15.710 -4.968 1.473 1.00 93.12 106 ALA A O 1
ATOM 842 N N . SER A 1 107 ? -15.474 -2.752 1.112 1.00 81.00 107 SER A N 1
ATOM 843 C CA . SER A 1 107 ? -16.899 -2.416 0.960 1.00 81.00 107 SER A CA 1
ATOM 844 C C . SER A 1 107 ? -17.244 -2.020 -0.463 1.00 81.00 107 SER A C 1
ATOM 846 O O . SER A 1 107 ? -16.426 -1.267 -1.040 1.00 81.00 107 SER A O 1
#

Radius of gyration: 15.35 Å; chains: 1; bounding box: 42×33×41 Å

pLDDT: mean 92.39, std 5.92, range [71.75, 98.12]

Secondary structure (DSSP, 8-state):
---HHHHS---SS-------SSEEEEEEEEEEETTEEEEEEEEEETTTTS-EEEEEEB-TTS-B---EEEE--SS-EEEEEEEEETTEEEEEEEESSSS----EE--

Sequence (107 aa):
APGVADTGRLGTGWSVLPDLGDHFYADPFPFWWQDRPFVFVEDYPHAIGKAVISVVAFDSSGVPENPRVVLEEAHHLSYPQVFERDGVIWMLPEASTGGRLKLYRAS

Foldseek 3Di:
DDACVRPVDPDDDDDDDDDPVQKDWDQWDWDADPNWIKIWTQIGRNVVRATAIWMWTADPVRHTDDIDGDGDDPFHWGNFDWDDDPNWIKTWTDTPDDPDIDIDTDD